Protein AF-A0A4Q4CRJ5-F1 (afdb_monomer_lite)

Structure (mmCIF, N/CA/C/O backbone):
data_AF-A0A4Q4CRJ5-F1
#
_entry.id   AF-A0A4Q4CRJ5-F1
#
loop_
_atom_site.group_PDB
_atom_site.id
_atom_site.type_symbol
_atom_site.label_atom_id
_atom_site.label_alt_id
_atom_site.label_comp_id
_atom_site.label_asym_id
_atom_site.label_entity_id
_atom_site.label_seq_id
_atom_site.pdbx_PDB_ins_code
_atom_site.Cartn_x
_atom_site.Cartn_y
_atom_site.Cartn_z
_atom_site.occupancy
_atom_site.B_iso_or_equiv
_atom_site.auth_seq_id
_atom_site.auth_comp_id
_atom_site.auth_asym_id
_atom_site.auth_atom_id
_atom_site.pdbx_PDB_model_num
ATOM 1 N N . MET A 1 1 ? -2.149 -6.058 23.331 1.00 67.31 1 MET A N 1
ATOM 2 C CA . MET A 1 1 ? -1.971 -4.772 22.617 1.00 67.31 1 MET A CA 1
ATOM 3 C C . MET A 1 1 ? -3.009 -3.809 23.178 1.00 67.31 1 MET A C 1
ATOM 5 O O . MET A 1 1 ? -4.130 -4.278 23.355 1.00 67.31 1 MET A O 1
ATOM 9 N N . PRO A 1 2 ? -2.680 -2.542 23.487 1.00 94.75 2 PRO A N 1
ATOM 10 C CA . PRO A 1 2 ? -3.684 -1.526 23.823 1.00 94.75 2 PRO A CA 1
ATOM 11 C C . PRO A 1 2 ? -4.740 -1.411 22.716 1.00 94.75 2 PRO A C 1
ATOM 13 O O . PRO A 1 2 ? -4.421 -1.641 21.547 1.00 94.75 2 PRO A O 1
ATOM 16 N N . GLU A 1 3 ? -5.978 -1.062 23.058 1.00 92.19 3 GLU A N 1
ATOM 17 C CA . GLU A 1 3 ? -7.111 -1.125 22.119 1.00 92.19 3 GLU A CA 1
ATOM 18 C C . GLU A 1 3 ? -6.922 -0.232 20.890 1.00 92.19 3 GLU A C 1
ATOM 20 O O . GLU A 1 3 ? -7.092 -0.699 19.766 1.00 92.19 3 GLU A O 1
ATOM 25 N N . ILE A 1 4 ? -6.440 0.997 21.091 1.00 93.81 4 ILE A N 1
ATOM 26 C CA . ILE A 1 4 ? -6.136 1.944 20.007 1.00 93.81 4 ILE A CA 1
ATOM 27 C C . ILE A 1 4 ? -5.029 1.403 19.094 1.00 93.81 4 ILE A C 1
ATOM 29 O O . ILE A 1 4 ? -5.128 1.485 17.873 1.00 93.81 4 ILE A O 1
ATOM 33 N N . ALA A 1 5 ? -3.982 0.801 19.666 1.00 96.19 5 ALA A N 1
ATOM 34 C CA . ALA A 1 5 ? -2.891 0.225 18.882 1.00 96.19 5 ALA A CA 1
ATOM 35 C C . ALA A 1 5 ? -3.376 -0.959 18.031 1.00 96.19 5 ALA A C 1
ATOM 37 O O . ALA A 1 5 ? -2.975 -1.091 16.876 1.00 96.19 5 ALA A O 1
ATOM 38 N N . ARG A 1 6 ? -4.269 -1.796 18.578 1.00 96.31 6 ARG A N 1
ATOM 39 C CA . ARG A 1 6 ? -4.916 -2.881 17.827 1.00 96.31 6 ARG A CA 1
ATOM 40 C C . ARG A 1 6 ? -5.791 -2.324 16.704 1.00 96.31 6 ARG A C 1
ATOM 42 O O . ARG A 1 6 ? -5.682 -2.799 15.580 1.00 96.31 6 ARG A O 1
ATOM 49 N N . PHE A 1 7 ? -6.611 -1.315 16.995 1.00 95.69 7 PHE A N 1
ATOM 50 C CA . PHE A 1 7 ? -7.468 -0.663 16.006 1.00 95.69 7 PHE A CA 1
ATOM 51 C C . PHE A 1 7 ? -6.645 -0.099 14.840 1.00 95.69 7 PHE A C 1
ATOM 53 O O . PHE A 1 7 ? -6.904 -0.444 13.687 1.00 95.69 7 PHE A O 1
ATOM 60 N N . LEU A 1 8 ? -5.593 0.671 15.139 1.00 96.19 8 LEU A N 1
ATOM 61 C CA . LEU A 1 8 ? -4.664 1.211 14.143 1.00 96.19 8 LEU A CA 1
ATOM 62 C C . LEU A 1 8 ? -4.017 0.107 13.302 1.00 96.19 8 LEU A C 1
ATOM 64 O O . LEU A 1 8 ? -4.029 0.184 12.076 1.00 96.19 8 LEU A O 1
ATOM 68 N N . ALA A 1 9 ? -3.487 -0.935 13.946 1.00 97.25 9 ALA A N 1
ATOM 69 C CA . ALA A 1 9 ? -2.800 -2.022 13.256 1.00 97.25 9 ALA A CA 1
ATOM 70 C C . ALA A 1 9 ? -3.736 -2.824 12.337 1.00 97.25 9 ALA A C 1
ATOM 72 O O . ALA A 1 9 ? -3.348 -3.145 11.216 1.00 97.25 9 ALA A O 1
ATOM 73 N N . CYS A 1 10 ? -4.965 -3.120 12.772 1.00 97.19 10 CYS A N 1
ATOM 74 C CA . CYS A 1 10 ? -5.943 -3.844 11.956 1.00 97.19 10 CYS A CA 1
ATOM 75 C C . CYS A 1 10 ? -6.321 -3.058 10.693 1.00 97.19 10 CYS A C 1
ATOM 77 O O . CYS A 1 10 ? -6.276 -3.612 9.596 1.00 97.19 10 CYS A O 1
ATOM 79 N N . HIS A 1 11 ? -6.632 -1.766 10.817 1.00 97.50 11 HIS A N 1
ATOM 80 C CA . HIS A 1 11 ? -7.026 -0.945 9.666 1.00 97.50 11 HIS A CA 1
ATOM 81 C C . HIS A 1 11 ? -5.839 -0.630 8.748 1.00 97.50 11 HIS A C 1
ATOM 83 O O . HIS A 1 11 ? -5.986 -0.665 7.526 1.00 97.50 11 HIS A O 1
ATOM 89 N N . ALA A 1 12 ? -4.641 -0.430 9.310 1.00 97.56 12 ALA A N 1
ATOM 90 C CA . ALA A 1 12 ? -3.415 -0.349 8.523 1.00 97.56 12 ALA A CA 1
ATOM 91 C C . ALA A 1 12 ? -3.174 -1.646 7.733 1.00 97.56 12 ALA A C 1
ATOM 93 O O . ALA A 1 12 ? -2.895 -1.583 6.539 1.00 97.56 12 ALA A O 1
ATOM 94 N N . ALA A 1 13 ? -3.342 -2.822 8.349 1.00 98.19 13 ALA A N 1
ATOM 95 C CA . ALA A 1 13 ? -3.174 -4.105 7.665 1.00 98.19 13 ALA A CA 1
ATOM 96 C C . ALA A 1 13 ? -4.159 -4.278 6.496 1.00 98.19 13 ALA A C 1
ATOM 98 O O . ALA A 1 13 ? -3.752 -4.721 5.422 1.00 98.19 13 ALA A O 1
ATOM 99 N N . ILE A 1 14 ? -5.422 -3.870 6.665 1.00 98.25 14 ILE A N 1
ATOM 100 C CA . ILE A 1 14 ? -6.413 -3.854 5.575 1.00 98.25 14 ILE A CA 1
ATOM 101 C C . ILE A 1 14 ? -5.957 -2.911 4.450 1.00 98.25 14 ILE A C 1
ATOM 103 O O . ILE A 1 14 ? -5.943 -3.307 3.284 1.00 98.25 14 ILE A O 1
ATOM 107 N N . GLY A 1 15 ? -5.504 -1.700 4.785 1.00 98.25 15 GLY A N 1
ATOM 108 C CA . GLY A 1 15 ? -4.957 -0.753 3.808 1.00 98.25 15 GLY A CA 1
ATOM 109 C C . GLY A 1 15 ? -3.760 -1.306 3.027 1.00 98.25 15 GLY A C 1
ATOM 110 O O . GLY A 1 15 ? -3.699 -1.182 1.805 1.00 98.25 15 GLY A O 1
ATOM 111 N N . PHE A 1 16 ? -2.837 -1.995 3.699 1.00 98.56 16 PHE A N 1
ATOM 112 C CA . PHE A 1 16 ? -1.683 -2.636 3.060 1.00 98.56 16 PHE A CA 1
ATOM 113 C C . PHE A 1 16 ? -2.060 -3.858 2.206 1.00 98.56 16 PHE A C 1
ATOM 115 O O . PHE A 1 16 ? -1.423 -4.113 1.177 1.00 98.56 16 PHE A O 1
ATOM 122 N N . ALA A 1 17 ? -3.112 -4.593 2.572 1.00 98.56 17 ALA A N 1
ATOM 123 C CA . ALA A 1 17 ? -3.660 -5.656 1.731 1.00 98.56 17 ALA A CA 1
ATOM 124 C C . ALA A 1 17 ? -4.223 -5.078 0.421 1.00 98.56 17 ALA A C 1
ATOM 12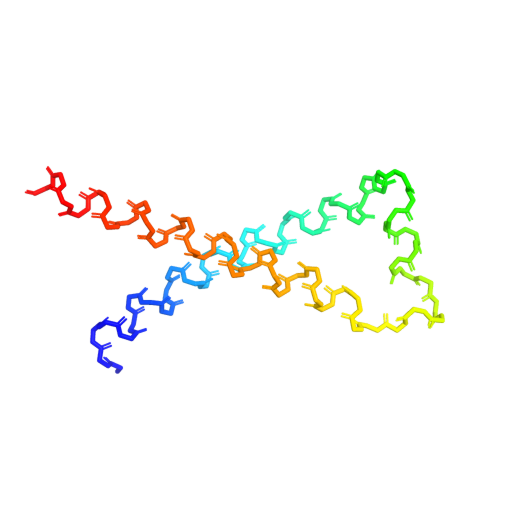6 O O . ALA A 1 17 ? -3.880 -5.555 -0.664 1.00 98.56 17 ALA A O 1
ATOM 127 N N . LEU A 1 18 ? -4.992 -3.986 0.506 1.00 98.44 18 LEU A N 1
ATOM 128 C CA . LEU A 1 18 ? -5.480 -3.252 -0.667 1.00 98.44 18 LEU A CA 1
ATOM 129 C C . LEU A 1 18 ? -4.325 -2.688 -1.507 1.00 98.44 18 LEU A C 1
ATOM 131 O O . LEU A 1 18 ? -4.347 -2.794 -2.732 1.00 98.44 18 LEU A O 1
ATOM 135 N N . ALA A 1 19 ? -3.282 -2.158 -0.864 1.00 98.56 19 ALA A N 1
ATOM 136 C CA . ALA A 1 19 ? -2.106 -1.623 -1.551 1.00 98.56 19 ALA A CA 1
ATOM 137 C C . ALA A 1 19 ? -1.351 -2.699 -2.325 1.00 98.56 19 ALA A C 1
ATOM 139 O O . ALA A 1 19 ? -0.907 -2.458 -3.443 1.00 98.56 19 ALA A O 1
ATOM 140 N N . THR A 1 20 ? -1.251 -3.901 -1.765 1.00 98.50 20 THR A N 1
ATOM 141 C CA . THR A 1 20 ? -0.653 -5.052 -2.450 1.00 98.50 20 THR A CA 1
ATOM 142 C C . THR A 1 20 ? -1.428 -5.396 -3.720 1.00 98.50 20 THR A C 1
ATOM 144 O O . THR A 1 20 ? -0.822 -5.567 -4.777 1.00 98.50 20 THR A O 1
ATOM 147 N N . GLY A 1 21 ? -2.763 -5.426 -3.643 1.00 98.56 21 GLY A N 1
ATOM 148 C CA . GLY A 1 21 ? -3.619 -5.626 -4.813 1.00 98.56 21 GLY A CA 1
ATOM 149 C C . GLY A 1 21 ? -3.449 -4.521 -5.859 1.00 98.56 21 GLY A C 1
ATOM 150 O O . GLY A 1 21 ? -3.190 -4.807 -7.025 1.00 98.56 21 GLY A O 1
ATOM 151 N N . PHE A 1 22 ? -3.518 -3.258 -5.435 1.00 98.19 22 PHE A N 1
ATOM 152 C CA . PHE A 1 22 ? -3.370 -2.090 -6.306 1.00 9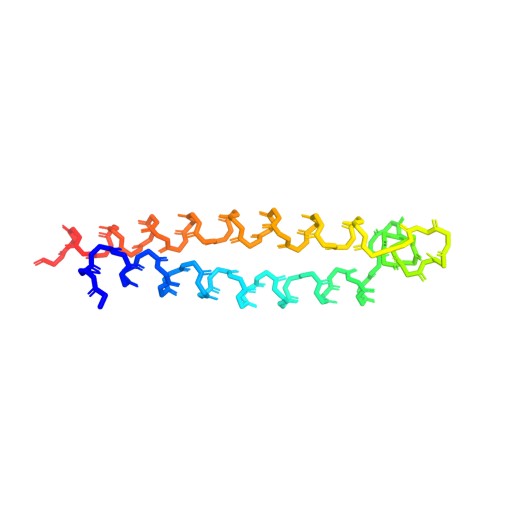8.19 22 PHE A CA 1
ATOM 153 C C . PHE A 1 22 ? -2.012 -2.045 -7.017 1.00 98.19 22 PHE A C 1
ATOM 155 O O . PHE A 1 22 ? -1.960 -1.925 -8.240 1.00 98.19 22 PHE A O 1
ATOM 162 N N . VAL A 1 23 ? -0.911 -2.190 -6.274 1.00 98.06 23 VAL A N 1
ATOM 163 C CA . VAL A 1 23 ? 0.440 -2.218 -6.851 1.00 98.06 23 VAL A CA 1
ATOM 164 C C . VAL A 1 23 ? 0.608 -3.427 -7.765 1.00 98.06 23 VAL A C 1
ATOM 166 O O . VAL A 1 23 ? 1.171 -3.287 -8.846 1.00 98.06 23 VAL A O 1
ATOM 169 N N . GLY A 1 24 ? 0.074 -4.594 -7.392 1.00 97.94 24 GLY A N 1
ATOM 170 C CA . GLY A 1 24 ? 0.063 -5.771 -8.260 1.00 97.94 24 GLY A CA 1
ATOM 171 C C . GLY A 1 24 ? -0.610 -5.489 -9.605 1.00 97.94 24 GLY A C 1
ATOM 172 O O . GLY A 1 24 ? -0.025 -5.761 -10.654 1.00 97.94 24 GLY A O 1
ATOM 173 N N . VAL A 1 25 ? -1.791 -4.866 -9.588 1.00 98.19 25 VAL A N 1
ATOM 174 C CA . VAL A 1 25 ? -2.501 -4.454 -10.809 1.00 98.19 25 VAL A CA 1
ATOM 175 C C . VAL A 1 25 ? -1.692 -3.431 -11.607 1.00 98.19 25 VAL A C 1
ATOM 177 O O . VAL A 1 25 ? -1.564 -3.597 -12.817 1.00 98.19 25 VAL A O 1
ATOM 180 N N . LEU A 1 26 ? -1.091 -2.422 -10.969 1.00 96.94 26 LEU A N 1
ATOM 181 C CA . LEU A 1 26 ? -0.239 -1.443 -11.658 1.00 96.94 26 LEU A CA 1
ATOM 182 C C . LEU A 1 26 ? 0.959 -2.094 -12.354 1.00 96.94 26 LEU A C 1
ATOM 184 O O . LEU A 1 26 ? 1.265 -1.759 -13.497 1.00 96.94 26 LEU A O 1
ATOM 188 N N . LEU A 1 27 ? 1.630 -3.038 -11.692 1.00 96.75 27 LEU A N 1
ATOM 189 C CA . LEU A 1 27 ? 2.771 -3.747 -12.272 1.00 96.75 27 LEU A CA 1
ATOM 190 C C . LEU A 1 27 ? 2.363 -4.646 -13.448 1.00 96.75 27 LEU A C 1
ATOM 192 O O . LEU A 1 27 ? 3.171 -4.861 -14.355 1.00 96.75 27 LEU A O 1
ATOM 196 N N . LEU A 1 28 ? 1.154 -5.212 -13.419 1.00 97.19 28 LEU A N 1
ATOM 197 C CA . LEU A 1 28 ? 0.637 -6.079 -14.482 1.00 97.19 28 LEU A CA 1
ATOM 198 C C . LEU A 1 28 ? 0.097 -5.283 -15.674 1.00 97.19 28 LEU A C 1
ATOM 200 O O . LEU A 1 28 ? 0.378 -5.642 -16.812 1.00 97.19 28 LEU A O 1
ATOM 204 N N . ALA A 1 29 ? -0.655 -4.212 -15.418 1.00 97.81 29 ALA A N 1
ATOM 205 C CA . ALA A 1 29 ? -1.220 -3.348 -16.453 1.00 97.81 29 ALA A CA 1
ATOM 206 C C . ALA A 1 29 ? -0.165 -2.449 -17.116 1.00 97.81 29 ALA A C 1
ATOM 208 O O . ALA A 1 29 ? -0.351 -2.027 -18.253 1.00 97.81 29 ALA A O 1
ATOM 209 N N . ASP A 1 30 ? 0.926 -2.163 -16.400 1.00 96.25 30 ASP A N 1
ATOM 210 C CA . ASP A 1 30 ? 2.089 -1.414 -16.879 1.00 96.25 30 ASP A CA 1
ATOM 211 C C . ASP A 1 30 ? 1.753 -0.055 -17.539 1.00 96.25 30 ASP A C 1
ATOM 213 O O . ASP A 1 30 ? 2.238 0.253 -18.634 1.00 96.25 30 ASP A O 1
ATOM 217 N N . PRO A 1 31 ? 0.915 0.795 -16.906 1.00 96.50 31 PRO A N 1
ATOM 218 C CA . PRO A 1 31 ? 0.519 2.064 -17.500 1.00 96.50 31 PRO A CA 1
ATOM 219 C C . PRO A 1 31 ? 1.748 2.955 -17.690 1.00 96.50 31 PRO A C 1
ATOM 221 O O . PRO A 1 31 ? 2.490 3.224 -16.745 1.00 96.50 31 PRO A O 1
ATOM 224 N N . GLY A 1 32 ? 1.985 3.390 -18.929 1.00 95.81 32 GLY A N 1
ATOM 225 C CA . GLY A 1 32 ? 3.152 4.210 -19.268 1.00 95.81 32 GLY A CA 1
ATOM 226 C C . GLY A 1 32 ? 4.505 3.529 -19.011 1.00 95.81 32 GLY A C 1
ATOM 227 O O . GLY A 1 32 ? 5.515 4.226 -18.955 1.00 95.81 32 GLY A O 1
ATOM 228 N N . GLY A 1 33 ? 4.545 2.202 -18.838 1.00 95.62 33 GLY A N 1
ATOM 229 C CA . GLY A 1 33 ? 5.783 1.445 -18.627 1.00 95.62 33 GLY A CA 1
ATOM 230 C C . GLY A 1 33 ? 6.295 1.402 -17.181 1.00 95.62 33 GLY A C 1
ATOM 231 O O . GLY A 1 33 ? 7.424 0.968 -16.956 1.00 95.62 33 GLY A O 1
ATOM 232 N N . ILE A 1 34 ? 5.515 1.847 -16.186 1.00 94.31 34 ILE A N 1
ATOM 233 C CA . ILE A 1 34 ? 5.945 1.888 -14.774 1.00 94.31 34 ILE A CA 1
ATOM 234 C C . ILE A 1 34 ? 6.346 0.503 -14.244 1.00 94.31 34 ILE A C 1
ATOM 236 O O . ILE A 1 34 ? 7.370 0.364 -13.578 1.00 94.31 34 ILE A O 1
ATOM 240 N N . GLY A 1 35 ? 5.566 -0.535 -14.531 1.00 94.50 35 GLY A N 1
ATOM 241 C CA . GLY A 1 35 ? 5.872 -1.903 -14.126 1.00 94.50 35 GLY A CA 1
ATOM 242 C C . GLY A 1 35 ? 7.150 -2.432 -14.773 1.00 94.50 35 GLY A C 1
ATOM 243 O O . GLY A 1 35 ? 7.942 -3.099 -14.103 1.00 94.50 35 GLY A O 1
ATOM 244 N N . SER A 1 36 ? 7.386 -2.118 -16.046 1.00 94.75 36 SER A N 1
ATOM 245 C CA . SER A 1 36 ? 8.655 -2.418 -16.721 1.00 94.75 36 SER A CA 1
ATOM 246 C C . SER A 1 36 ? 9.838 -1.700 -16.053 1.00 94.75 36 SER A C 1
ATOM 248 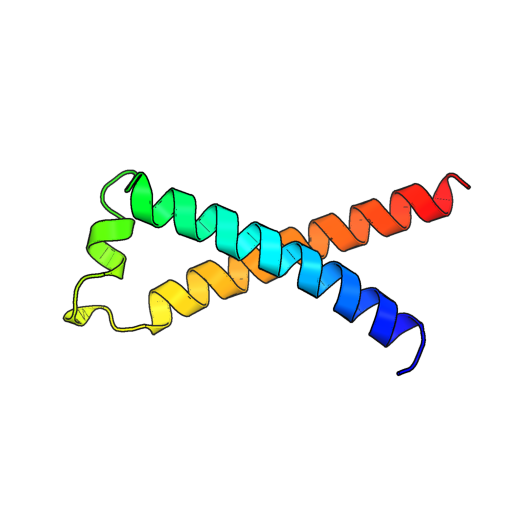O O . SER A 1 36 ? 10.833 -2.338 -15.701 1.00 94.75 36 SER A O 1
ATOM 250 N N . LEU A 1 37 ? 9.695 -0.401 -15.767 1.00 94.50 37 LEU A N 1
ATOM 251 C CA . LEU A 1 37 ? 10.715 0.410 -15.092 1.00 94.50 37 LEU A CA 1
ATOM 252 C C . LEU A 1 37 ? 11.053 -0.123 -13.692 1.00 94.50 37 LEU A C 1
ATOM 254 O O . LEU A 1 37 ? 12.226 -0.234 -13.334 1.00 94.50 37 LEU A O 1
ATOM 258 N N . LEU A 1 38 ? 10.042 -0.490 -12.904 1.00 94.50 38 LEU A N 1
ATOM 259 C CA . LEU A 1 38 ? 10.223 -0.985 -11.536 1.00 94.50 38 LEU A CA 1
ATOM 260 C C . LEU A 1 38 ? 10.834 -2.390 -11.475 1.00 94.50 38 LEU A C 1
ATOM 262 O O . LEU A 1 38 ? 11.478 -2.725 -10.485 1.00 94.50 38 LEU A O 1
ATOM 266 N N . ARG A 1 39 ? 10.654 -3.209 -12.517 1.00 93.19 39 ARG A N 1
ATOM 267 C CA . ARG A 1 39 ? 11.260 -4.549 -12.617 1.00 93.19 39 ARG A CA 1
ATOM 268 C C . ARG A 1 39 ? 12.658 -4.540 -13.230 1.00 93.19 39 ARG A C 1
ATOM 270 O O . ARG A 1 39 ? 13.315 -5.580 -13.240 1.00 93.19 39 ARG A O 1
ATOM 277 N N . HIS A 1 40 ? 13.120 -3.404 -13.748 1.00 94.00 40 HIS A N 1
ATOM 278 C CA . HIS A 1 40 ? 14.445 -3.319 -14.341 1.00 94.00 40 HIS A CA 1
ATOM 279 C C . HIS A 1 40 ? 15.531 -3.548 -13.265 1.00 94.00 40 HIS A C 1
ATOM 281 O O . HIS A 1 40 ? 15.480 -2.910 -12.213 1.00 94.00 40 HIS A O 1
ATOM 287 N N . PRO A 1 41 ? 16.549 -4.404 -13.498 1.00 85.94 41 PRO A N 1
ATOM 288 C CA . PRO A 1 41 ? 17.540 -4.760 -12.471 1.00 85.94 41 PRO A CA 1
ATOM 289 C C . PRO A 1 41 ? 18.283 -3.560 -11.867 1.00 85.94 41 PRO A C 1
ATOM 291 O O . PRO A 1 41 ? 18.613 -3.561 -10.685 1.00 85.94 41 PRO A O 1
ATOM 294 N N . ALA A 1 42 ? 18.509 -2.517 -12.671 1.00 90.62 42 ALA A N 1
ATOM 295 C CA . ALA A 1 42 ? 19.163 -1.282 -12.232 1.00 90.62 42 ALA A CA 1
ATOM 296 C C . ALA A 1 42 ? 18.330 -0.452 -11.234 1.00 90.62 42 ALA A C 1
ATOM 298 O O . ALA A 1 42 ? 18.890 0.374 -10.520 1.00 90.62 42 ALA A O 1
ATOM 299 N N . SER A 1 43 ? 17.012 -0.659 -11.177 1.00 85.56 43 SER A N 1
ATOM 300 C CA . SER A 1 43 ? 16.097 0.101 -10.316 1.00 85.56 43 SER A CA 1
ATOM 301 C C . SER A 1 43 ? 16.147 -0.357 -8.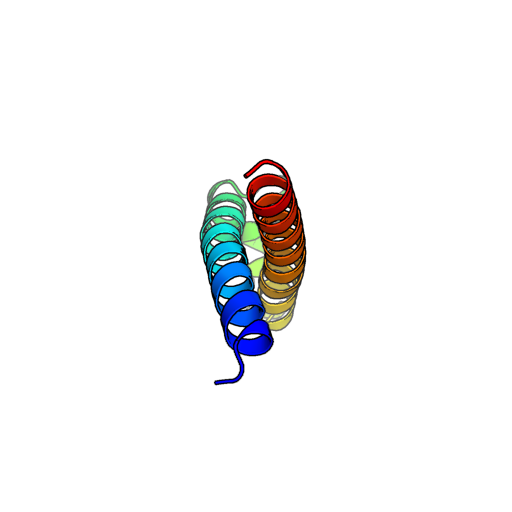855 1.00 85.56 43 SER A C 1
ATOM 303 O O . SER A 1 43 ? 15.807 0.406 -7.950 1.00 85.56 43 SER A O 1
ATOM 305 N N . GLY A 1 44 ? 16.573 -1.602 -8.612 1.00 91.12 44 GLY A N 1
ATOM 306 C CA . GLY A 1 44 ? 16.525 -2.227 -7.292 1.00 91.12 44 GLY A CA 1
ATOM 307 C C . GLY A 1 44 ? 15.096 -2.367 -6.744 1.00 91.12 44 GLY A C 1
ATOM 308 O O . GLY A 1 44 ? 14.108 -2.206 -7.456 1.00 91.12 44 GLY A O 1
ATOM 309 N N . THR A 1 45 ? 14.971 -2.677 -5.452 1.00 94.44 45 THR A N 1
ATOM 310 C CA . THR A 1 45 ? 13.670 -2.902 -4.790 1.00 94.44 45 THR A CA 1
ATOM 311 C C . THR A 1 45 ? 13.101 -1.662 -4.104 1.00 94.44 45 THR A C 1
ATOM 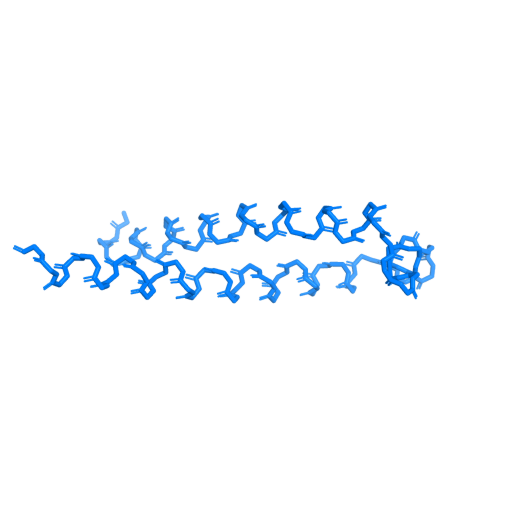313 O O . THR A 1 45 ? 11.912 -1.636 -3.788 1.00 94.44 45 THR A O 1
ATOM 316 N N . LEU A 1 46 ? 13.914 -0.622 -3.882 1.00 95.62 46 LEU A N 1
ATOM 317 C CA . LEU A 1 46 ? 13.503 0.578 -3.148 1.00 95.62 46 LEU A CA 1
ATOM 318 C C . LEU A 1 46 ? 12.318 1.309 -3.805 1.00 95.62 46 LEU A C 1
ATOM 320 O O . LEU A 1 46 ? 11.369 1.609 -3.085 1.00 95.62 46 LEU A O 1
ATOM 324 N N . PRO A 1 47 ? 12.288 1.560 -5.129 1.00 95.81 47 PRO A N 1
ATOM 325 C CA . PRO A 1 47 ? 11.153 2.239 -5.753 1.00 95.81 47 PRO A CA 1
ATOM 326 C C . PRO A 1 47 ? 9.840 1.463 -5.596 1.00 95.81 47 PRO A C 1
ATOM 328 O O . PRO A 1 47 ? 8.800 2.053 -5.308 1.00 95.81 47 PRO A O 1
ATOM 331 N N . LEU A 1 48 ? 9.897 0.132 -5.712 1.00 96.56 48 LEU A N 1
ATOM 332 C CA . LEU A 1 48 ? 8.743 -0.734 -5.487 1.00 96.56 48 LEU A CA 1
ATOM 333 C C . LEU A 1 48 ? 8.294 -0.699 -4.019 1.00 96.56 48 LEU A C 1
ATOM 335 O O . LEU A 1 48 ? 7.099 -0.597 -3.748 1.00 96.56 48 LEU A O 1
ATOM 339 N N . ALA A 1 49 ? 9.240 -0.733 -3.077 1.00 97.31 49 ALA A N 1
ATOM 340 C CA . ALA A 1 49 ? 8.953 -0.637 -1.648 1.00 97.31 49 ALA A CA 1
ATOM 341 C C . ALA A 1 49 ? 8.342 0.721 -1.268 1.00 97.31 49 ALA A C 1
ATOM 343 O O . ALA A 1 49 ? 7.427 0.761 -0.451 1.00 97.31 49 ALA A O 1
ATOM 344 N N . LEU A 1 50 ? 8.798 1.819 -1.878 1.00 97.56 50 LEU A N 1
ATOM 345 C CA . LEU A 1 50 ? 8.224 3.153 -1.683 1.00 97.56 50 LEU A CA 1
ATOM 346 C C . LEU A 1 50 ? 6.816 3.243 -2.272 1.00 97.56 50 LEU A C 1
ATOM 348 O O . LEU A 1 50 ? 5.908 3.701 -1.586 1.00 97.56 50 LEU A O 1
ATOM 352 N N . LEU A 1 51 ? 6.610 2.763 -3.503 1.00 97.25 51 LEU A N 1
ATOM 353 C CA . LEU A 1 51 ? 5.286 2.731 -4.126 1.00 97.25 51 LEU A CA 1
ATOM 354 C C . LEU A 1 51 ? 4.290 1.939 -3.266 1.00 97.25 51 LEU A C 1
ATOM 356 O O . LEU A 1 51 ? 3.200 2.430 -2.972 1.00 97.25 51 LEU A O 1
ATOM 360 N N . TRP A 1 52 ? 4.673 0.739 -2.829 1.00 98.25 52 TRP A N 1
ATOM 361 C CA . TRP A 1 52 ? 3.850 -0.103 -1.962 1.00 98.25 52 TRP A CA 1
ATOM 362 C C . TRP A 1 52 ? 3.637 0.510 -0.576 1.00 98.25 52 TRP A C 1
ATOM 364 O O . TRP A 1 52 ? 2.501 0.566 -0.110 1.00 98.25 52 TRP A O 1
ATOM 374 N N . GLY A 1 53 ? 4.693 1.025 0.053 1.00 98.44 53 GLY A N 1
ATOM 375 C CA . GLY A 1 53 ? 4.637 1.628 1.381 1.00 98.44 53 GLY A CA 1
ATOM 376 C C . GLY A 1 53 ? 3.753 2.870 1.425 1.00 98.44 53 GLY A C 1
ATOM 377 O O . GLY A 1 53 ? 2.864 2.957 2.270 1.00 98.44 53 GLY A O 1
ATOM 378 N N . PHE A 1 54 ? 3.933 3.804 0.488 1.00 98.56 54 PHE A N 1
ATOM 379 C CA . PHE A 1 54 ? 3.096 5.002 0.421 1.00 98.56 54 PHE A CA 1
ATOM 380 C C . PHE A 1 54 ? 1.649 4.670 0.054 1.00 98.56 54 PHE A C 1
ATOM 382 O O . PHE A 1 54 ? 0.745 5.200 0.693 1.00 98.56 54 PHE A O 1
ATOM 389 N N . SER A 1 55 ? 1.411 3.739 -0.877 1.00 98.50 55 SER A N 1
ATOM 390 C CA . SER A 1 55 ? 0.045 3.277 -1.176 1.00 98.50 55 SER A CA 1
ATOM 391 C C . SER A 1 55 ? -0.615 2.634 0.051 1.00 98.50 55 SER A C 1
ATOM 393 O O . SER A 1 55 ? -1.780 2.901 0.336 1.00 98.50 55 SER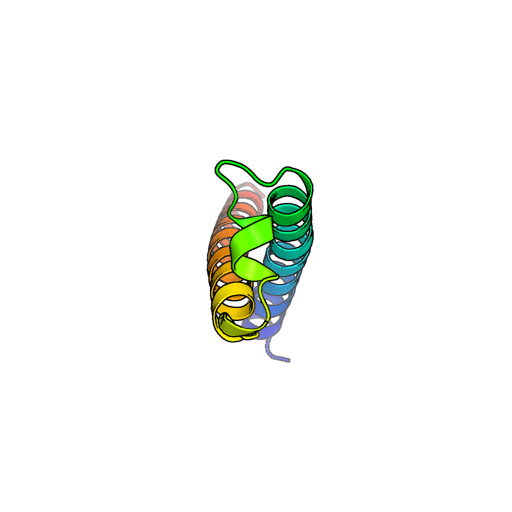 A O 1
ATOM 395 N N . GLY A 1 56 ? 0.135 1.831 0.815 1.00 98.62 56 GLY A N 1
ATOM 396 C CA . GLY A 1 56 ? -0.326 1.208 2.058 1.00 98.62 56 GLY A CA 1
ATOM 397 C C . GLY A 1 56 ? -0.696 2.227 3.129 1.00 98.62 56 GLY A C 1
ATOM 398 O O . GLY A 1 56 ? -1.755 2.107 3.743 1.00 98.62 56 GLY A O 1
ATOM 399 N N . LEU A 1 57 ? 0.119 3.269 3.306 1.00 98.31 57 LEU A N 1
ATOM 400 C CA . LEU A 1 57 ? -0.189 4.376 4.213 1.00 98.31 57 LEU A CA 1
ATOM 401 C C . LEU A 1 57 ? -1.437 5.148 3.765 1.00 98.31 57 LEU A C 1
ATOM 403 O O . LEU A 1 57 ? -2.305 5.424 4.591 1.00 98.31 57 LEU A O 1
ATOM 407 N N . THR A 1 58 ? -1.561 5.453 2.471 1.00 98.44 58 THR A N 1
ATOM 408 C CA . THR A 1 58 ? -2.730 6.151 1.920 1.00 98.44 58 THR A CA 1
ATOM 409 C C . THR A 1 58 ? -4.012 5.344 2.121 1.00 98.44 58 THR A C 1
ATOM 411 O O . THR A 1 58 ? -4.986 5.873 2.654 1.00 98.44 58 THR A O 1
ATOM 414 N N . PHE A 1 59 ? -4.028 4.059 1.761 1.00 98.62 59 PHE A N 1
ATOM 415 C CA . PHE A 1 59 ? -5.215 3.220 1.945 1.00 98.62 59 PHE A CA 1
ATOM 416 C C . PHE A 1 59 ? -5.496 2.906 3.413 1.00 98.62 59 PHE A C 1
ATOM 418 O O . PHE A 1 59 ? -6.658 2.855 3.802 1.00 98.62 59 PHE A O 1
ATOM 425 N N . GLY A 1 60 ? -4.464 2.758 4.247 1.00 98.31 60 GLY A N 1
ATOM 426 C CA . GLY A 1 60 ? -4.625 2.607 5.693 1.00 98.31 60 GLY A CA 1
ATOM 427 C C . GLY A 1 60 ? -5.281 3.832 6.331 1.00 98.31 60 GLY A C 1
ATOM 428 O O . GLY A 1 60 ? -6.176 3.681 7.159 1.00 98.31 60 GLY A O 1
ATOM 429 N N . ALA A 1 61 ? -4.901 5.041 5.905 1.00 98.06 61 ALA A N 1
ATOM 430 C CA . ALA A 1 61 ? -5.523 6.281 6.365 1.00 98.06 61 ALA A CA 1
ATOM 431 C C . ALA A 1 61 ? -6.998 6.387 5.940 1.00 98.06 61 ALA A C 1
ATOM 433 O O . ALA A 1 61 ? -7.843 6.741 6.761 1.00 98.06 61 ALA A O 1
ATOM 434 N N . VAL A 1 62 ? -7.323 6.027 4.692 1.00 98.06 62 VAL A N 1
ATOM 435 C CA . VAL A 1 62 ? -8.718 5.977 4.212 1.00 98.06 62 VAL A CA 1
ATOM 436 C C . VAL A 1 62 ? -9.531 4.956 5.009 1.00 98.06 62 VAL A C 1
ATOM 438 O O . VAL A 1 62 ? -10.621 5.274 5.475 1.00 98.06 62 VAL A O 1
ATOM 441 N N . GLN A 1 63 ? -8.985 3.758 5.224 1.00 97.81 63 GLN A N 1
ATOM 442 C CA . GLN A 1 63 ? -9.649 2.690 5.969 1.00 97.81 63 GLN A CA 1
ATOM 443 C C . GLN A 1 63 ? -9.889 3.066 7.439 1.00 97.81 63 GLN A C 1
ATOM 445 O O . GLN A 1 63 ? -10.934 2.733 7.993 1.00 97.81 63 GLN A O 1
ATOM 450 N N . LEU A 1 64 ? -8.951 3.785 8.064 1.00 97.50 64 LEU A N 1
ATOM 451 C CA . LEU A 1 64 ? -9.128 4.352 9.402 1.00 97.50 64 LEU A CA 1
ATOM 452 C C . LEU A 1 64 ? -10.237 5.406 9.436 1.00 97.50 64 LEU A C 1
ATOM 454 O O . LEU A 1 64 ? -11.090 5.351 10.316 1.00 97.50 64 LEU A O 1
ATOM 458 N N . GLY A 1 65 ? -10.246 6.342 8.483 1.00 97.19 65 GLY A N 1
ATOM 459 C CA . GLY A 1 65 ? -11.290 7.366 8.394 1.00 97.19 65 GLY A CA 1
ATOM 460 C C . GLY A 1 65 ? -12.681 6.766 8.187 1.00 97.19 65 GLY A C 1
ATOM 461 O O . GLY A 1 65 ? -13.631 7.184 8.839 1.00 97.19 65 GLY A O 1
ATOM 462 N N . PHE A 1 66 ? -12.785 5.744 7.337 1.00 97.06 66 PHE A N 1
ATOM 463 C CA . PHE A 1 66 ? -14.035 5.029 7.091 1.00 97.06 66 PHE A CA 1
ATOM 464 C C . PHE A 1 66 ? -14.540 4.287 8.334 1.00 97.06 66 PHE A C 1
ATOM 466 O O . PHE A 1 66 ? -15.718 4.371 8.662 1.00 97.06 66 PHE A O 1
ATOM 473 N N . ALA A 1 67 ? -13.650 3.604 9.057 1.00 96.50 67 ALA A N 1
ATOM 474 C CA . ALA A 1 67 ? -14.020 2.901 10.281 1.00 96.50 67 ALA A CA 1
ATOM 475 C C . ALA A 1 67 ? -14.483 3.849 11.392 1.00 96.50 67 ALA A C 1
ATOM 477 O O . ALA A 1 67 ? -15.453 3.550 12.075 1.00 96.50 67 ALA A O 1
ATOM 478 N N . LEU A 1 68 ? -13.820 5.000 11.543 1.00 96.19 68 LEU A N 1
ATOM 479 C CA . LEU A 1 68 ? -14.242 6.034 12.490 1.00 96.19 68 LEU A CA 1
ATOM 480 C C . LEU A 1 68 ? -15.588 6.657 12.111 1.00 96.19 68 LEU A C 1
ATOM 482 O O . LEU A 1 68 ? -16.354 7.013 12.996 1.00 96.19 68 LEU A O 1
ATOM 486 N N . TRP A 1 69 ? -15.862 6.820 10.814 1.00 97.00 69 TRP A N 1
ATOM 487 C CA . TRP A 1 69 ? -17.150 7.333 10.355 1.00 97.00 69 TRP A CA 1
ATOM 488 C C . TRP A 1 69 ? -18.287 6.364 10.691 1.00 97.00 69 TRP A C 1
ATOM 490 O O . TRP A 1 69 ? -19.270 6.800 11.274 1.00 97.00 69 TRP A O 1
ATOM 500 N N . LEU A 1 70 ? -18.113 5.067 10.415 1.00 95.12 70 LEU A N 1
ATOM 501 C CA . LEU A 1 70 ? -19.109 4.045 10.754 1.00 95.12 70 LEU A CA 1
ATOM 502 C C . LEU A 1 70 ? -19.352 3.937 12.267 1.00 95.12 70 LEU A C 1
ATOM 504 O O . LEU A 1 70 ? -20.497 3.887 12.689 1.00 95.12 70 LEU A O 1
ATOM 508 N N . ASP A 1 71 ? -18.292 3.960 13.080 1.00 92.50 71 ASP A N 1
ATOM 509 C CA . ASP A 1 71 ? -18.401 3.906 14.549 1.00 92.50 71 ASP A CA 1
ATOM 510 C C . ASP A 1 71 ? -19.105 5.142 15.141 1.00 92.50 71 ASP A C 1
ATOM 512 O O . ASP A 1 71 ? -19.623 5.090 16.248 1.00 92.50 71 ASP A O 1
ATOM 516 N N . ALA A 1 72 ? -19.128 6.265 14.414 1.00 91.44 72 ALA A N 1
ATOM 517 C CA . ALA A 1 72 ? -19.835 7.478 14.823 1.00 91.44 72 ALA A CA 1
ATOM 518 C C . ALA A 1 72 ? -21.320 7.497 14.415 1.00 91.44 72 ALA A C 1
ATOM 520 O O . ALA A 1 72 ? -22.059 8.363 14.889 1.00 91.44 72 ALA A O 1
ATOM 521 N N . GLU A 1 73 ? -21.736 6.617 13.500 1.00 84.69 73 GLU A N 1
ATOM 522 C CA . GLU A 1 73 ? -23.129 6.487 13.052 1.00 84.69 73 GLU A CA 1
ATOM 523 C C . GLU A 1 73 ? -23.948 5.496 13.903 1.00 84.69 73 GLU A C 1
ATOM 525 O O . GLU A 1 73 ? -25.181 5.552 13.847 1.00 84.69 73 GLU A O 1
ATOM 530 N N . ASP A 1 74 ? -23.282 4.648 14.696 1.00 62.59 74 ASP A N 1
ATOM 531 C CA . ASP A 1 74 ? -23.869 3.706 15.667 1.00 62.59 74 ASP A CA 1
ATOM 532 C C . ASP A 1 74 ? -24.029 4.323 17.078 1.00 62.59 74 ASP A C 1
ATOM 534 O O . ASP A 1 74 ? -25.022 3.974 17.768 1.00 62.59 74 ASP A O 1
#

Radius of gyration: 15.36 Å; chains: 1; bounding box: 43×14×43 Å

Sequence (74 aa):
MPEIARFLACHAAIGFALATGFVGVLLLADPGGIGSLLRHPASGTLPLALLWGFSGLTFGAVQLGFALWLDAED

pLDDT: mean 95.25, std 5.85, range [62.59, 98.62]

Secondary structure (DSSP, 8-state):
--HHHHHHHHHHHHHHHHHHHHHHHHHHH-GGGHHHHHHSGGG-SHHHHHHHHHHHHHHHHHHHHHHHHHHHH-

Foldseek 3Di:
DPPVVVLLVVLLVVQLVVLVVVLVCCLVVCVVNPVVVCPPPVNPCVVVCCSSVVSSVVSSVVSSVVVVVVVVVD